Protein AF-A0A5B8SSH7-F1 (afdb_monomer_lite)

Radius of gyration: 14.54 Å; chains: 1; bounding box: 36×29×42 Å

Structure (mmCIF, N/CA/C/O backbone):
data_AF-A0A5B8SSH7-F1
#
_entry.id   AF-A0A5B8SSH7-F1
#
loop_
_atom_site.group_PDB
_atom_site.id
_atom_site.type_symbol
_atom_site.label_atom_id
_atom_site.label_alt_id
_atom_site.label_comp_id
_atom_site.label_asym_id
_atom_site.label_entity_id
_atom_site.label_seq_id
_atom_site.pdbx_PDB_ins_code
_atom_site.Cartn_x
_atom_site.Cartn_y
_atom_site.Cartn_z
_atom_site.occupancy
_atom_site.B_iso_or_equiv
_atom_site.auth_seq_id
_atom_site.auth_comp_id
_atom_site.auth_asym_id
_atom_site.auth_atom_id
_atom_site.pdbx_PDB_model_num
ATOM 1 N N . MET A 1 1 ? 5.055 13.394 -5.199 1.00 85.75 1 MET A N 1
ATOM 2 C CA . MET A 1 1 ? 5.165 12.035 -4.619 1.00 85.75 1 MET A CA 1
ATOM 3 C C . MET A 1 1 ? 3.809 11.337 -4.700 1.00 85.75 1 MET A C 1
ATOM 5 O O . MET A 1 1 ? 2.797 12.037 -4.705 1.00 85.75 1 MET A O 1
ATOM 9 N N . LEU A 1 2 ? 3.779 9.999 -4.762 1.00 94.38 2 LEU A N 1
ATOM 10 C CA . LEU A 1 2 ? 2.553 9.190 -4.904 1.00 94.38 2 LEU A CA 1
ATOM 11 C C . LEU A 1 2 ? 1.478 9.505 -3.856 1.00 94.38 2 LEU A C 1
ATOM 13 O O . LEU A 1 2 ? 0.296 9.582 -4.174 1.00 94.38 2 LEU A O 1
ATOM 17 N N . GLU A 1 3 ? 1.881 9.759 -2.611 1.00 96.44 3 GLU A N 1
ATOM 18 C CA . GLU A 1 3 ? 0.940 10.129 -1.551 1.00 96.44 3 GLU A CA 1
ATOM 19 C C . GLU A 1 3 ? 0.157 11.405 -1.888 1.00 96.44 3 GLU A C 1
ATOM 21 O O . GLU A 1 3 ? -1.061 11.436 -1.750 1.00 96.44 3 GLU A O 1
ATOM 26 N N . SER A 1 4 ? 0.821 12.445 -2.401 1.00 96.50 4 SER A N 1
ATOM 27 C CA . SER A 1 4 ? 0.152 13.688 -2.805 1.00 96.50 4 SER A CA 1
ATOM 28 C C . SER A 1 4 ? -0.798 13.477 -3.987 1.00 96.50 4 SER A C 1
ATOM 30 O O . SER A 1 4 ? -1.831 14.137 -4.062 1.00 96.50 4 SER A O 1
ATOM 32 N N . GLN A 1 5 ? -0.460 12.575 -4.917 1.00 96.75 5 GLN A N 1
ATOM 33 C CA . GLN A 1 5 ? -1.348 12.217 -6.028 1.00 96.75 5 GLN A CA 1
ATOM 34 C C . GLN A 1 5 ? -2.609 11.521 -5.506 1.00 96.75 5 GLN A C 1
ATOM 36 O O . GLN A 1 5 ? -3.714 11.929 -5.857 1.00 96.75 5 GLN A O 1
ATOM 41 N N . LEU A 1 6 ? -2.452 10.555 -4.598 1.00 97.25 6 LEU A N 1
ATOM 42 C CA . LEU A 1 6 ? -3.574 9.847 -3.990 1.00 97.25 6 LEU A CA 1
ATOM 43 C C . LEU A 1 6 ? -4.444 10.775 -3.119 1.00 97.25 6 LEU A C 1
ATOM 45 O O . LEU A 1 6 ? -5.667 10.722 -3.214 1.00 97.25 6 LEU A O 1
ATOM 49 N N . ARG A 1 7 ? -3.841 11.711 -2.364 1.00 97.31 7 ARG A N 1
ATOM 50 C CA . ARG A 1 7 ? -4.573 12.774 -1.639 1.00 97.31 7 ARG A CA 1
ATOM 51 C C . ARG A 1 7 ? -5.445 13.605 -2.579 1.00 97.31 7 ARG A C 1
ATOM 53 O O . ARG A 1 7 ? -6.614 13.830 -2.283 1.00 97.31 7 ARG A O 1
ATOM 60 N N . ARG A 1 8 ? -4.900 14.039 -3.723 1.00 97.06 8 ARG A N 1
ATOM 61 C CA . ARG A 1 8 ? -5.665 14.797 -4.7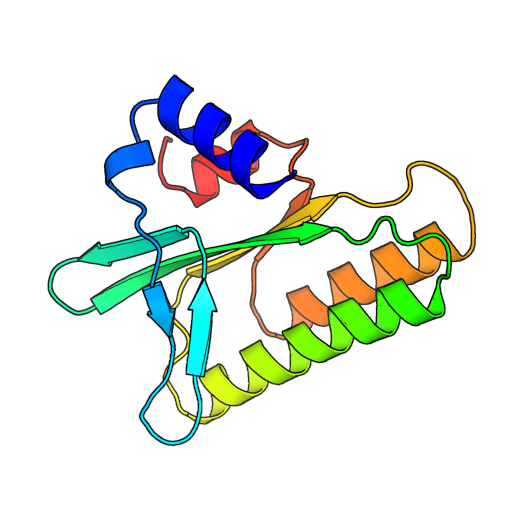28 1.00 97.06 8 ARG A CA 1
ATOM 62 C C . ARG A 1 8 ? -6.787 13.968 -5.343 1.00 97.06 8 ARG A C 1
ATOM 64 O O . ARG A 1 8 ? -7.881 14.494 -5.525 1.00 97.06 8 ARG A O 1
ATOM 71 N N . LEU A 1 9 ? -6.535 12.691 -5.628 1.00 96.62 9 LEU A N 1
ATOM 72 C CA . LEU A 1 9 ? -7.549 11.778 -6.153 1.00 96.62 9 LEU A CA 1
ATOM 73 C C . LEU A 1 9 ? -8.729 11.642 -5.178 1.00 96.62 9 LEU A C 1
ATOM 75 O O . LEU A 1 9 ? -9.876 11.809 -5.580 1.00 96.62 9 LEU A O 1
ATOM 79 N N . PHE A 1 10 ? -8.452 11.430 -3.889 1.00 97.44 10 PHE A N 1
ATOM 80 C CA . PHE A 1 10 ? -9.490 11.330 -2.858 1.00 97.44 10 PHE A CA 1
ATOM 81 C C . PHE A 1 10 ? -10.223 12.652 -2.611 1.00 97.44 10 PHE A C 1
ATOM 83 O O . PHE A 1 10 ? -11.435 12.649 -2.393 1.00 97.44 10 PHE A O 1
ATOM 90 N N . ALA A 1 11 ? -9.521 13.787 -2.676 1.00 96.44 11 ALA A N 1
ATOM 91 C CA . ALA A 1 11 ? -10.137 15.107 -2.561 1.00 96.44 11 ALA A CA 1
ATOM 92 C C . ALA A 1 11 ? -11.101 15.390 -3.726 1.00 96.44 11 ALA A C 1
ATOM 94 O O . ALA A 1 11 ? -12.203 15.887 -3.499 1.00 96.44 11 ALA A O 1
ATOM 95 N N . LYS A 1 12 ? -10.730 15.011 -4.959 1.00 96.25 12 LYS A N 1
ATOM 96 C CA . LYS A 1 12 ? -11.552 15.210 -6.167 1.00 96.25 12 LYS A CA 1
ATOM 97 C C . LYS A 1 12 ? -12.939 14.570 -6.049 1.00 96.25 12 LYS A C 1
ATOM 99 O O . LYS A 1 12 ? -13.906 15.143 -6.540 1.00 96.25 12 LYS A O 1
ATOM 104 N N . VAL A 1 13 ? -13.039 13.421 -5.380 1.00 95.62 13 VAL A N 1
ATOM 105 C CA . VAL A 1 13 ? -14.307 12.701 -5.159 1.00 95.62 13 VAL A CA 1
ATOM 106 C C . VAL A 1 13 ? -14.854 12.852 -3.735 1.00 95.62 13 VAL A C 1
ATOM 108 O O . VAL A 1 13 ? -15.751 12.118 -3.339 1.00 95.62 13 VAL A O 1
ATOM 111 N N . ARG A 1 14 ? -14.326 13.809 -2.957 1.00 95.25 14 ARG A N 1
ATOM 112 C CA . ARG A 1 14 ? -14.803 14.169 -1.608 1.00 95.25 14 ARG A CA 1
ATOM 113 C C . ARG A 1 14 ? -14.807 13.014 -0.592 1.00 95.25 14 ARG A C 1
ATOM 115 O O . ARG A 1 14 ? -15.624 12.996 0.319 1.00 95.25 14 ARG A O 1
ATOM 122 N N . ILE A 1 15 ? -13.861 12.077 -0.702 1.00 95.62 15 ILE A N 1
ATOM 123 C CA . ILE A 1 15 ? -13.656 11.010 0.302 1.00 95.62 15 ILE A CA 1
ATOM 124 C C . ILE A 1 15 ? -12.423 11.238 1.183 1.00 95.62 15 ILE A C 1
ATOM 126 O O . ILE A 1 15 ? -12.164 10.443 2.080 1.00 95.62 15 ILE A O 1
ATOM 130 N N . GLY A 1 16 ? -11.642 12.292 0.920 1.00 94.00 16 GLY A N 1
ATOM 131 C CA . GLY A 1 16 ? -10.355 12.534 1.581 1.00 94.00 16 GLY A CA 1
ATOM 132 C C . GLY A 1 16 ? -10.434 12.581 3.109 1.00 94.00 16 GLY A C 1
ATOM 133 O O . GLY A 1 16 ? -9.573 12.009 3.768 1.00 94.00 16 GLY A O 1
ATOM 134 N N . GLU A 1 17 ? -11.490 13.177 3.665 1.00 94.31 17 GLU A N 1
ATOM 135 C CA . GLU A 1 17 ? -11.688 13.319 5.117 1.00 94.31 17 GLU A CA 1
ATOM 136 C C . GLU A 1 17 ? -11.884 11.978 5.844 1.00 94.31 17 GLU A C 1
ATOM 138 O O . GLU A 1 17 ? -11.628 11.882 7.041 1.00 94.31 17 GLU A O 1
ATOM 143 N N . ARG A 1 18 ? -12.266 10.913 5.124 1.00 95.38 18 ARG A N 1
ATOM 144 C CA . ARG A 1 18 ? -12.403 9.555 5.682 1.00 95.38 18 ARG A CA 1
ATOM 145 C C . ARG A 1 18 ? -11.057 8.899 5.985 1.00 95.38 18 ARG A C 1
ATOM 147 O O . ARG A 1 18 ? -11.014 7.914 6.718 1.00 95.38 18 ARG A O 1
ATOM 154 N N . PHE A 1 19 ? -9.974 9.398 5.388 1.00 97.12 19 PHE A N 1
ATOM 155 C CA . PHE A 1 19 ? -8.651 8.793 5.470 1.00 97.12 19 PHE A CA 1
ATOM 156 C C . PHE A 1 19 ? -7.670 9.712 6.191 1.00 97.12 19 PHE A C 1
ATOM 158 O O . PHE A 1 19 ? -7.246 10.740 5.664 1.00 97.12 19 PHE A O 1
ATOM 165 N N . ILE A 1 20 ? -7.223 9.274 7.363 1.00 95.94 20 ILE A N 1
ATOM 166 C CA . ILE A 1 20 ? -6.192 9.955 8.149 1.00 95.94 20 ILE A CA 1
ATOM 167 C C . ILE A 1 20 ? -4.934 9.086 8.252 1.00 95.94 20 ILE A C 1
ATOM 169 O O . ILE A 1 20 ? -5.035 7.859 8.168 1.00 95.94 20 ILE A O 1
ATOM 173 N N . PRO A 1 21 ? -3.736 9.666 8.437 1.00 97.75 21 PRO A N 1
ATOM 174 C CA . PRO A 1 21 ? -2.561 8.883 8.794 1.00 97.75 21 PRO A CA 1
ATOM 175 C C . PRO A 1 21 ? -2.815 8.083 10.075 1.00 97.75 21 PRO A C 1
ATOM 177 O O . PRO A 1 21 ? -3.398 8.594 11.031 1.00 97.75 21 PRO A O 1
ATOM 180 N N . GLY A 1 22 ? -2.376 6.828 10.106 1.00 96.31 22 GLY A N 1
ATOM 181 C CA . GLY A 1 22 ? -2.613 5.952 11.245 1.00 96.31 22 GLY A CA 1
ATOM 182 C 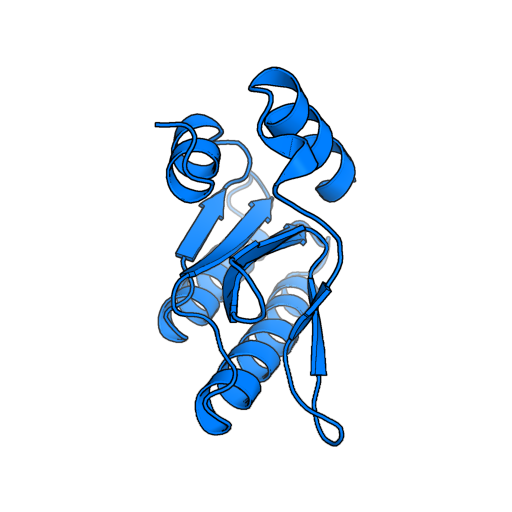C . GLY A 1 22 ? -1.571 4.852 11.387 1.00 96.31 22 GLY A C 1
ATOM 183 O O . GLY A 1 22 ? -0.931 4.433 10.421 1.00 96.31 22 GLY A O 1
ATOM 184 N N . LYS A 1 23 ? -1.422 4.383 12.625 1.00 96.06 23 LYS A N 1
ATOM 185 C CA . LYS A 1 23 ? -0.567 3.262 13.009 1.00 96.06 23 LYS A CA 1
ATOM 186 C C . LYS A 1 23 ? -1.406 1.982 13.044 1.00 96.06 23 LYS A C 1
ATOM 188 O O . LYS A 1 23 ? -2.470 1.963 13.660 1.00 96.06 23 LYS A O 1
ATOM 193 N N . LEU A 1 24 ? -0.935 0.936 12.371 1.00 96.44 24 LEU A N 1
ATOM 194 C CA . LEU A 1 24 ? -1.463 -0.426 12.461 1.00 96.44 24 LEU A CA 1
ATOM 195 C C . LEU A 1 24 ? -0.474 -1.262 13.268 1.00 96.44 24 LEU A C 1
ATOM 197 O O . LEU A 1 24 ? 0.721 -1.211 12.978 1.00 96.44 24 LEU A O 1
ATOM 201 N N . GLY A 1 25 ? -0.959 -2.031 14.238 1.00 96.00 25 GLY A N 1
ATOM 202 C CA . GLY A 1 25 ? -0.125 -2.870 15.096 1.00 96.00 25 GLY A CA 1
ATOM 203 C C . GLY A 1 25 ? -0.336 -2.591 16.583 1.00 96.00 25 GLY A C 1
ATOM 204 O O . GLY A 1 25 ? -1.336 -1.987 16.966 1.00 96.00 25 GLY A O 1
ATOM 205 N N . ASP A 1 26 ? 0.618 -3.033 17.392 1.00 95.25 26 ASP A N 1
ATOM 206 C CA . ASP A 1 26 ? 0.616 -2.964 18.852 1.00 95.25 26 ASP A CA 1
ATOM 207 C C . ASP A 1 26 ? 1.849 -2.176 19.365 1.00 95.25 26 ASP A C 1
ATOM 209 O O . ASP A 1 26 ? 2.419 -1.322 18.661 1.00 95.25 26 ASP A O 1
ATOM 213 N N . GLU A 1 27 ? 2.209 -2.372 20.632 1.00 95.69 27 GLU A N 1
ATOM 214 C CA . GLU A 1 27 ? 3.388 -1.751 21.245 1.00 95.69 27 GLU A CA 1
ATOM 215 C C . GLU A 1 27 ? 4.698 -2.337 20.706 1.00 95.69 27 GLU A C 1
ATOM 217 O O . GLU A 1 27 ? 5.646 -1.592 20.458 1.00 95.69 27 GLU A O 1
ATOM 222 N N . GLU A 1 28 ? 4.731 -3.645 20.458 1.00 96.00 28 GLU A N 1
ATOM 223 C CA . GLU A 1 28 ? 5.923 -4.391 20.056 1.00 96.00 28 GLU A CA 1
ATOM 224 C C . GLU A 1 28 ? 6.200 -4.247 18.553 1.00 96.00 28 GLU A C 1
ATOM 226 O O . GLU A 1 28 ? 7.345 -4.082 18.131 1.00 96.00 28 GLU A O 1
ATOM 231 N N . TYR A 1 29 ? 5.152 -4.258 17.729 1.00 97.75 29 TYR A N 1
ATOM 232 C CA . TYR A 1 29 ? 5.260 -4.151 16.285 1.00 97.75 29 TYR A CA 1
ATOM 233 C C . TYR A 1 29 ? 4.181 -3.270 15.682 1.00 97.75 29 TYR A C 1
ATOM 235 O O . TYR A 1 29 ? 2.984 -3.504 15.843 1.00 97.75 29 TYR A O 1
ATOM 243 N N . HIS A 1 30 ? 4.604 -2.285 14.893 1.00 97.62 30 HIS A N 1
ATOM 244 C CA . HIS A 1 30 ? 3.669 -1.401 14.227 1.00 97.62 30 HIS A CA 1
ATOM 245 C C . HIS A 1 30 ? 4.203 -0.769 12.950 1.00 97.62 30 HIS A C 1
ATOM 247 O O . HIS A 1 30 ? 5.405 -0.602 12.748 1.00 97.62 30 HIS A O 1
ATOM 253 N N . VAL A 1 31 ? 3.269 -0.384 12.083 1.00 97.75 31 VAL A N 1
ATOM 254 C CA . VAL A 1 31 ? 3.542 0.168 10.760 1.00 97.75 31 VAL A CA 1
ATOM 255 C C . VAL A 1 31 ? 2.627 1.357 10.498 1.00 97.75 31 VAL A C 1
ATOM 257 O O . VAL A 1 31 ? 1.426 1.311 10.759 1.00 97.75 31 VAL A O 1
ATOM 260 N N . ASN A 1 32 ? 3.194 2.422 9.938 1.00 97.81 32 ASN A N 1
ATOM 261 C CA . ASN A 1 32 ? 2.447 3.626 9.592 1.00 97.81 32 ASN A CA 1
ATOM 262 C C . ASN A 1 32 ? 1.873 3.539 8.175 1.00 97.81 32 ASN A C 1
ATOM 264 O O . ASN A 1 32 ? 2.595 3.288 7.201 1.00 97.81 32 ASN A O 1
ATOM 268 N N . PHE A 1 33 ? 0.580 3.825 8.065 1.00 98.31 33 PHE A N 1
ATOM 269 C CA . PHE A 1 33 ? -0.138 3.978 6.809 1.00 98.31 33 PHE A CA 1
ATOM 270 C C . PHE A 1 33 ? -0.592 5.435 6.646 1.00 98.31 33 PHE A C 1
ATOM 272 O O . PHE A 1 33 ? -1.135 6.015 7.585 1.00 98.31 33 PHE A O 1
ATOM 279 N N . PRO A 1 34 ? -0.390 6.047 5.467 1.00 98.06 34 PRO A N 1
ATOM 280 C CA . PRO A 1 34 ? -0.771 7.442 5.241 1.00 98.06 34 PRO A CA 1
ATOM 281 C C . PRO A 1 34 ? -2.282 7.645 5.077 1.00 98.06 34 PRO A C 1
ATOM 283 O O . PRO A 1 34 ? -2.758 8.769 5.232 1.00 98.06 34 PRO A O 1
ATOM 286 N N . PHE A 1 35 ? -3.020 6.573 4.774 1.00 98.38 35 PHE A N 1
ATOM 287 C CA . PHE A 1 35 ? -4.468 6.586 4.596 1.00 98.38 35 PHE A CA 1
ATOM 288 C C . PHE A 1 35 ? -5.079 5.413 5.349 1.00 98.38 35 PHE A C 1
ATOM 290 O O . PHE A 1 35 ? -5.018 4.267 4.900 1.00 98.38 35 PHE A O 1
ATOM 297 N N . VAL A 1 36 ? -5.662 5.706 6.500 1.00 97.94 36 VAL A N 1
ATOM 298 C CA . VAL A 1 36 ? -6.386 4.754 7.331 1.00 97.94 36 VAL A CA 1
ATOM 299 C C . VAL A 1 36 ? -7.801 5.274 7.497 1.00 97.94 36 VAL A C 1
ATOM 301 O O . VAL A 1 36 ? -8.003 6.411 7.918 1.00 97.94 36 VAL A O 1
ATOM 304 N N . GLU A 1 37 ? -8.771 4.434 7.165 1.00 97.38 37 GLU A N 1
ATOM 305 C CA . GLU A 1 37 ? -10.171 4.679 7.485 1.00 97.38 37 GLU A CA 1
ATOM 306 C C . GLU A 1 37 ? -10.544 3.829 8.695 1.00 97.38 37 GLU A C 1
ATOM 308 O O . GLU A 1 37 ? -10.338 2.606 8.722 1.00 97.38 37 GLU A O 1
ATOM 313 N N . LYS A 1 38 ? -11.108 4.498 9.696 1.00 94.31 38 LYS A N 1
ATOM 314 C CA . LYS A 1 38 ? -11.624 3.880 10.910 1.00 94.31 38 LYS A CA 1
ATOM 315 C C . LYS A 1 38 ? -13.137 4.011 10.954 1.00 94.31 38 LYS A C 1
ATOM 317 O O . LYS A 1 38 ? -13.701 4.979 10.454 1.00 94.31 38 LYS A O 1
ATOM 322 N N . HIS A 1 39 ? -13.770 3.053 11.608 1.00 89.38 39 HIS A N 1
ATOM 323 C CA . HIS A 1 39 ? -15.133 3.190 12.087 1.00 89.38 39 HIS A CA 1
ATOM 324 C C . HIS A 1 39 ? -15.131 2.862 13.572 1.00 89.38 39 HIS A C 1
ATOM 326 O O . HIS A 1 39 ? -14.777 1.742 13.953 1.00 89.38 39 HIS A O 1
ATOM 332 N N . GLN A 1 40 ? -15.481 3.857 14.392 1.00 87.25 40 GLN A N 1
ATOM 333 C CA . GLN A 1 40 ? -15.194 3.844 15.829 1.00 87.25 40 GLN A CA 1
ATOM 334 C C . GLN A 1 40 ? -13.686 3.586 16.028 1.00 87.25 40 GLN A C 1
ATOM 336 O O . GLN A 1 40 ? -12.869 4.280 15.421 1.00 87.25 40 GLN A O 1
ATOM 341 N N . ASP A 1 41 ? -13.311 2.545 16.769 1.00 84.88 41 ASP A N 1
ATOM 342 C CA . ASP A 1 41 ? -11.908 2.191 17.017 1.00 84.88 41 ASP A CA 1
ATOM 343 C C . ASP A 1 41 ? -11.360 1.106 16.084 1.00 84.88 41 ASP A C 1
ATOM 345 O O . ASP A 1 41 ? -10.176 0.763 16.133 1.00 84.88 41 ASP A O 1
ATOM 349 N N . LYS A 1 42 ? -12.190 0.573 15.180 1.00 90.69 42 LYS A N 1
ATOM 350 C CA . LYS A 1 42 ? -11.774 -0.488 14.265 1.00 90.69 42 LYS A CA 1
ATOM 351 C C . LYS A 1 42 ? -11.259 0.090 12.955 1.00 90.69 42 LYS A C 1
ATOM 353 O O . LYS A 1 42 ? -11.961 0.820 12.254 1.00 90.69 42 LYS A O 1
ATOM 358 N N . ILE A 1 43 ? -10.045 -0.303 12.579 1.00 94.56 43 ILE A N 1
ATOM 359 C CA . ILE A 1 43 ? -9.494 -0.003 11.257 1.00 94.56 43 ILE A CA 1
ATOM 360 C C . ILE A 1 43 ? -10.238 -0.847 10.219 1.00 94.56 43 ILE A C 1
ATOM 362 O O . ILE A 1 43 ? -10.166 -2.077 10.233 1.00 94.56 43 ILE A O 1
ATOM 366 N N . LEU A 1 44 ? -10.958 -0.182 9.315 1.00 94.94 44 LEU A N 1
ATOM 367 C CA . LEU A 1 44 ? -11.673 -0.839 8.222 1.00 94.94 44 LEU A CA 1
ATOM 368 C C . LEU A 1 44 ? -10.759 -1.054 7.020 1.00 94.94 44 LEU A C 1
ATOM 370 O O . LEU A 1 44 ? -10.771 -2.128 6.412 1.00 94.94 44 LEU A O 1
ATOM 374 N N . ARG A 1 45 ? -9.980 -0.020 6.683 1.00 96.94 45 ARG A N 1
ATOM 375 C CA . ARG A 1 45 ? -9.134 0.034 5.491 1.00 96.94 45 ARG A CA 1
ATOM 376 C C . ARG A 1 45 ? -7.822 0.742 5.756 1.00 96.94 45 ARG A C 1
ATOM 378 O O . ARG A 1 45 ? -7.791 1.759 6.443 1.00 96.94 45 ARG A O 1
ATOM 385 N N . ALA A 1 46 ? -6.766 0.242 5.129 1.00 98.38 46 ALA A N 1
ATOM 386 C CA . ALA A 1 46 ? -5.479 0.917 5.070 1.00 98.38 46 ALA A CA 1
ATOM 387 C C . ALA A 1 46 ? -4.951 0.925 3.632 1.00 98.38 46 ALA A C 1
ATOM 389 O O . ALA A 1 46 ? -4.976 -0.097 2.947 1.00 98.38 46 ALA A O 1
ATOM 390 N N . ILE A 1 47 ? -4.484 2.081 3.163 1.00 98.62 47 ILE A N 1
ATOM 391 C CA . ILE A 1 47 ? -3.958 2.254 1.808 1.00 98.62 47 ILE A CA 1
ATOM 392 C C . ILE A 1 47 ? -2.534 2.796 1.896 1.00 98.62 47 ILE A C 1
ATOM 394 O O . ILE A 1 47 ? -2.270 3.802 2.564 1.00 98.62 47 ILE A O 1
ATOM 398 N N . LYS A 1 48 ? -1.602 2.123 1.219 1.00 98.50 48 LYS A N 1
ATOM 399 C CA . LYS A 1 48 ? -0.199 2.513 1.135 1.00 98.50 48 LYS A CA 1
ATOM 400 C C . LYS A 1 48 ? 0.194 2.774 -0.322 1.00 98.50 48 LYS A C 1
ATOM 402 O O . LYS A 1 48 ? 0.299 1.825 -1.093 1.00 98.50 48 LYS A O 1
ATOM 407 N N . PRO A 1 49 ? 0.467 4.028 -0.718 1.00 98.31 49 PRO A N 1
ATOM 408 C CA . PRO A 1 49 ? 1.170 4.282 -1.962 1.00 98.31 49 PRO A CA 1
ATOM 409 C C . PRO A 1 49 ? 2.595 3.728 -1.863 1.00 98.31 49 PRO A C 1
ATOM 411 O O . PRO A 1 49 ? 3.290 3.973 -0.868 1.00 98.31 49 PRO A O 1
ATOM 414 N N . LEU A 1 50 ? 3.021 2.989 -2.882 1.00 98.00 50 LEU A N 1
ATOM 415 C CA . LEU A 1 50 ? 4.307 2.305 -2.908 1.00 98.00 50 LEU A CA 1
ATOM 416 C C . LEU A 1 50 ? 4.993 2.537 -4.255 1.00 98.00 50 LEU A C 1
ATOM 418 O O . LEU A 1 50 ? 4.532 2.061 -5.287 1.00 98.00 50 LEU A O 1
ATOM 422 N N . ASN A 1 51 ? 6.090 3.292 -4.240 1.00 97.06 51 ASN A N 1
ATOM 423 C CA . ASN A 1 51 ? 6.894 3.488 -5.440 1.00 97.06 51 ASN A CA 1
ATOM 424 C C . ASN A 1 51 ? 7.797 2.267 -5.626 1.00 97.06 51 ASN A C 1
ATOM 426 O O . ASN A 1 51 ? 8.627 1.992 -4.760 1.00 97.06 51 ASN A O 1
ATOM 430 N N . LEU A 1 52 ? 7.632 1.573 -6.744 1.00 96.81 52 LEU A N 1
ATOM 431 C CA . LEU A 1 52 ? 8.421 0.427 -7.191 1.00 96.81 52 LEU A CA 1
ATOM 432 C C . LEU A 1 52 ? 9.186 0.754 -8.490 1.00 96.81 52 LEU A C 1
ATOM 434 O O . LEU A 1 52 ? 9.559 -0.133 -9.247 1.00 96.81 52 LEU A O 1
ATOM 438 N N . GLY A 1 53 ? 9.394 2.043 -8.772 1.00 94.75 53 GLY A N 1
ATOM 439 C CA . GLY A 1 53 ? 10.129 2.560 -9.924 1.00 94.75 53 GLY A CA 1
ATOM 440 C C . GLY A 1 53 ? 11.609 2.843 -9.653 1.00 94.75 53 GLY A C 1
ATOM 441 O O . GLY A 1 53 ? 12.184 3.707 -10.317 1.00 94.75 53 GLY A O 1
ATOM 442 N N . GLN A 1 54 ? 12.244 2.181 -8.677 1.00 94.88 54 GLN A N 1
ATOM 443 C CA . GLN A 1 54 ? 13.677 2.366 -8.394 1.00 94.88 54 GLN A CA 1
ATOM 444 C C . GLN A 1 54 ? 14.534 2.058 -9.633 1.00 94.88 54 GLN A C 1
ATOM 446 O O . GLN A 1 54 ? 14.123 1.295 -10.504 1.00 94.88 54 GLN A O 1
ATOM 451 N N . GLN A 1 55 ? 15.720 2.668 -9.723 1.00 93.00 55 GLN A N 1
ATOM 452 C CA . GLN A 1 55 ? 16.643 2.476 -10.855 1.00 93.00 55 GLN A CA 1
ATOM 453 C C . GLN A 1 55 ? 17.288 1.082 -10.870 1.00 93.00 55 GLN A C 1
ATOM 455 O O . GLN A 1 55 ? 17.613 0.570 -11.934 1.00 93.00 55 GLN A O 1
ATOM 460 N N . ASP A 1 56 ? 17.431 0.459 -9.699 1.00 95.94 56 ASP A N 1
ATOM 461 C CA . ASP A 1 56 ? 17.986 -0.885 -9.535 1.00 95.94 56 ASP A CA 1
ATOM 462 C C . ASP A 1 56 ? 16.868 -1.887 -9.210 1.00 95.94 56 ASP A C 1
ATOM 464 O O . ASP A 1 56 ? 16.028 -1.624 -8.343 1.00 95.94 56 ASP A O 1
ATOM 468 N N . SER A 1 57 ? 16.852 -3.035 -9.892 1.00 96.88 57 SER A N 1
ATOM 469 C CA . SER A 1 57 ? 15.857 -4.096 -9.688 1.00 96.88 57 SER A CA 1
ATOM 470 C C . SER A 1 57 ? 15.914 -4.708 -8.286 1.00 96.88 57 SER A C 1
ATOM 472 O O . SER A 1 57 ? 14.873 -5.024 -7.715 1.00 96.88 57 SER A O 1
ATOM 474 N N . SER A 1 58 ? 17.100 -4.826 -7.693 1.00 97.81 58 SER A N 1
ATOM 475 C CA . SER A 1 58 ? 17.294 -5.344 -6.333 1.00 97.81 58 SER A CA 1
ATOM 476 C C . SER A 1 58 ? 16.639 -4.417 -5.314 1.00 97.81 58 SER A C 1
ATOM 478 O O . SER A 1 58 ? 15.942 -4.879 -4.415 1.00 97.81 58 SER A O 1
ATOM 480 N N . HIS A 1 59 ? 16.747 -3.098 -5.507 1.00 98.12 59 HIS A N 1
ATOM 481 C CA . HIS A 1 59 ? 16.067 -2.129 -4.644 1.00 98.12 59 HIS A CA 1
ATOM 482 C C . HIS A 1 59 ? 14.536 -2.223 -4.733 1.00 98.12 59 HIS A C 1
ATOM 484 O O . HIS A 1 59 ? 13.864 -1.990 -3.727 1.00 98.12 59 HIS A O 1
ATOM 490 N N . ILE A 1 60 ? 13.975 -2.576 -5.898 1.00 98.19 60 ILE A N 1
ATOM 491 C CA . ILE A 1 60 ? 12.532 -2.843 -6.042 1.00 98.19 60 ILE A CA 1
ATOM 492 C C . ILE A 1 60 ? 12.154 -4.053 -5.178 1.00 98.19 60 ILE A C 1
ATOM 494 O O . ILE A 1 60 ? 11.257 -3.947 -4.335 1.00 98.19 60 ILE A O 1
ATOM 498 N N . VAL A 1 61 ? 12.879 -5.170 -5.336 1.00 98.19 61 VAL A N 1
ATOM 499 C CA . VAL A 1 61 ? 12.644 -6.422 -4.594 1.00 98.19 61 VAL A CA 1
ATOM 500 C C . VAL A 1 61 ? 12.761 -6.205 -3.088 1.00 98.19 61 VAL A C 1
ATOM 502 O O . VAL A 1 61 ? 11.854 -6.568 -2.343 1.00 98.19 61 VAL A O 1
ATOM 505 N N . GLU A 1 62 ? 13.819 -5.547 -2.619 1.00 98.38 62 GLU A N 1
ATOM 506 C CA . GLU A 1 62 ? 14.013 -5.255 -1.197 1.00 98.38 62 GLU A CA 1
ATOM 507 C C . GLU A 1 62 ? 12.915 -4.351 -0.628 1.00 98.38 62 GLU A C 1
ATOM 509 O O . GLU A 1 62 ? 12.465 -4.543 0.507 1.00 98.38 62 GLU A O 1
ATOM 514 N N . HIS A 1 63 ? 12.473 -3.344 -1.390 1.00 97.50 63 HIS A N 1
ATOM 515 C CA . HIS A 1 63 ? 11.408 -2.449 -0.950 1.00 97.50 63 HIS A CA 1
ATOM 516 C C . HIS A 1 63 ? 10.073 -3.193 -0.822 1.00 97.50 63 HIS A C 1
ATOM 518 O O . HIS A 1 63 ? 9.365 -3.022 0.175 1.00 97.50 63 HIS A O 1
ATOM 524 N N . GLY A 1 64 ? 9.767 -4.057 -1.793 1.00 98.00 64 GLY A N 1
ATOM 525 C CA . GLY A 1 64 ? 8.627 -4.967 -1.764 1.00 98.00 64 GLY A CA 1
ATOM 526 C C . GLY A 1 64 ? 8.682 -5.954 -0.601 1.00 98.00 64 GLY A C 1
ATOM 527 O O . GLY A 1 64 ? 7.744 -6.022 0.191 1.00 98.00 64 GLY A O 1
ATOM 528 N N . GLY A 1 65 ? 9.808 -6.650 -0.437 1.00 98.44 65 GLY A N 1
ATOM 529 C CA . GLY A 1 65 ? 10.031 -7.633 0.625 1.00 98.44 65 GLY A CA 1
ATOM 530 C C . GLY A 1 65 ? 9.899 -7.037 2.028 1.00 98.44 65 GLY A C 1
ATOM 531 O O . GLY A 1 65 ? 9.265 -7.633 2.899 1.00 98.44 65 GLY A O 1
ATOM 532 N N . LYS A 1 66 ? 10.378 -5.803 2.246 1.00 98.56 66 LYS A N 1
ATOM 533 C CA . LYS A 1 66 ? 10.152 -5.070 3.509 1.00 98.56 66 LYS A CA 1
ATOM 534 C C . LYS A 1 66 ? 8.663 -4.897 3.816 1.00 98.56 66 LYS A C 1
ATOM 536 O O . LYS A 1 66 ? 8.260 -4.997 4.975 1.00 98.56 66 LYS A O 1
ATOM 541 N N . TRP A 1 67 ? 7.838 -4.621 2.806 1.00 98.56 67 TRP A N 1
ATOM 542 C CA . TRP A 1 67 ? 6.389 -4.511 2.984 1.00 98.56 67 TRP A CA 1
ATOM 543 C C . TRP A 1 67 ? 5.705 -5.863 3.124 1.00 98.56 67 TRP A C 1
ATOM 545 O O . TRP A 1 67 ? 4.837 -5.986 3.982 1.00 98.56 67 TRP A O 1
ATOM 555 N N . GLN A 1 68 ? 6.129 -6.880 2.379 1.00 98.69 68 GLN A N 1
ATOM 556 C CA . GLN A 1 68 ? 5.632 -8.242 2.552 1.00 98.69 68 GLN A CA 1
ATOM 557 C C . GLN A 1 68 ? 5.838 -8.721 3.997 1.00 98.69 68 GLN A C 1
ATOM 559 O O . GLN A 1 68 ? 4.878 -9.135 4.649 1.00 98.69 68 GLN A O 1
ATOM 564 N N . PHE A 1 69 ? 7.056 -8.575 4.533 1.00 98.62 69 PHE A N 1
ATOM 565 C CA . PHE A 1 69 ? 7.367 -8.883 5.931 1.00 98.62 69 PHE A CA 1
ATOM 566 C C . PHE A 1 69 ? 6.432 -8.140 6.895 1.00 98.62 69 PHE A C 1
ATOM 568 O O . PHE A 1 69 ? 5.845 -8.750 7.785 1.00 98.62 69 PHE A O 1
ATOM 575 N N . ARG A 1 70 ? 6.225 -6.834 6.674 1.00 98.62 70 ARG A N 1
ATOM 576 C CA . ARG A 1 70 ? 5.326 -6.005 7.494 1.00 98.62 70 ARG A CA 1
ATOM 577 C C . ARG A 1 70 ? 3.890 -6.499 7.520 1.00 98.62 70 ARG A C 1
ATOM 579 O O . ARG A 1 70 ? 3.280 -6.549 8.586 1.00 98.62 70 ARG A O 1
ATOM 586 N N . ILE A 1 71 ? 3.341 -6.847 6.360 1.00 98.50 71 ILE A N 1
ATOM 587 C CA . ILE A 1 71 ? 1.970 -7.350 6.274 1.00 98.50 71 ILE A CA 1
ATOM 588 C C . ILE A 1 71 ? 1.855 -8.724 6.932 1.00 98.50 71 ILE A C 1
ATOM 590 O O . ILE A 1 71 ? 0.912 -8.951 7.689 1.00 98.50 71 ILE A O 1
ATOM 594 N N . ASN A 1 72 ? 2.825 -9.610 6.703 1.00 98.50 72 ASN A N 1
ATOM 595 C CA . ASN A 1 72 ? 2.841 -10.936 7.312 1.00 98.50 72 ASN A CA 1
ATOM 596 C C . ASN A 1 72 ? 2.938 -10.863 8.840 1.00 98.50 72 ASN A C 1
ATOM 598 O O . ASN A 1 72 ? 2.220 -11.591 9.521 1.00 98.50 72 ASN A O 1
ATOM 602 N N . GLU A 1 73 ? 3.739 -9.948 9.385 1.00 98.38 73 GLU A N 1
ATOM 603 C CA . GLU A 1 73 ? 3.859 -9.778 10.833 1.00 98.38 73 GLU A CA 1
ATOM 604 C C . GLU A 1 73 ? 2.571 -9.218 11.460 1.00 98.38 73 GLU A C 1
ATOM 606 O O . GLU A 1 73 ? 2.086 -9.751 12.459 1.00 98.38 73 GLU A O 1
ATOM 611 N N . LEU A 1 74 ? 1.932 -8.222 10.832 1.00 98.00 74 LEU A N 1
ATOM 612 C CA . LEU A 1 74 ? 0.608 -7.745 11.260 1.00 98.00 74 LEU A CA 1
ATOM 613 C C . LEU A 1 74 ? -0.450 -8.855 11.193 1.00 98.00 74 LEU A C 1
ATOM 615 O O . LEU A 1 74 ? -1.301 -8.959 12.076 1.00 98.00 74 LEU A O 1
ATOM 619 N N . LYS A 1 75 ? -0.405 -9.696 10.153 1.00 97.38 75 LYS A N 1
ATOM 620 C CA . LYS A 1 75 ? -1.330 -10.822 9.971 1.00 97.38 75 LYS A CA 1
ATOM 621 C C . LYS A 1 75 ? -1.131 -11.888 11.046 1.00 97.38 75 LYS A C 1
ATOM 623 O O . LYS A 1 75 ? -2.116 -12.316 11.642 1.00 97.38 75 LYS A O 1
ATOM 628 N N . ARG A 1 76 ? 0.121 -12.266 11.332 1.00 97.75 76 ARG A N 1
ATOM 629 C CA . ARG A 1 76 ? 0.499 -13.226 12.385 1.00 97.75 76 ARG A CA 1
ATOM 630 C C . ARG A 1 76 ? 0.001 -12.788 13.764 1.00 97.75 76 ARG A C 1
ATOM 632 O O . ARG A 1 76 ? -0.380 -13.629 14.566 1.00 97.75 76 ARG A O 1
ATOM 639 N N . ARG A 1 77 ? -0.027 -11.477 14.019 1.00 96.81 77 ARG A N 1
ATOM 640 C CA . ARG A 1 77 ? -0.526 -10.870 15.264 1.00 96.81 77 ARG A CA 1
ATOM 641 C C . ARG A 1 77 ? -2.043 -10.652 15.301 1.00 96.81 77 ARG A C 1
ATOM 643 O O . ARG A 1 77 ? -2.550 -10.151 16.294 1.00 96.81 77 ARG A O 1
ATOM 650 N N . HIS A 1 78 ? -2.774 -10.988 14.236 1.00 95.38 78 HIS A N 1
ATOM 651 C CA . HIS A 1 78 ? -4.203 -10.673 14.075 1.00 95.38 78 HIS A CA 1
ATOM 652 C C . HIS A 1 78 ? -4.531 -9.163 14.091 1.00 95.38 78 HIS A C 1
ATOM 654 O O . HIS A 1 78 ? -5.644 -8.763 14.426 1.00 95.38 78 HIS A O 1
ATOM 660 N N . LEU A 1 79 ? -3.576 -8.321 13.680 1.00 95.12 79 LEU A N 1
ATOM 661 C CA . LEU A 1 79 ? -3.678 -6.852 13.673 1.00 95.12 79 LEU A CA 1
ATOM 662 C C . LEU A 1 79 ? -3.846 -6.258 12.264 1.00 95.12 79 LEU A C 1
ATOM 664 O O . LEU A 1 79 ? -3.993 -5.044 12.108 1.00 95.12 79 LEU A O 1
ATOM 668 N N . LEU A 1 80 ? -3.818 -7.092 11.221 1.00 96.06 80 LEU A N 1
ATOM 669 C CA . LEU A 1 80 ? -4.052 -6.657 9.846 1.00 96.06 80 LEU A CA 1
ATOM 670 C C . LEU A 1 80 ? -5.559 -6.440 9.604 1.00 96.06 80 LEU A C 1
ATOM 672 O O . LEU A 1 80 ? -6.344 -7.371 9.803 1.00 96.06 80 LEU A O 1
ATOM 676 N N . PRO A 1 81 ? -6.002 -5.255 9.141 1.00 95.06 81 PRO A N 1
ATOM 677 C CA . PRO A 1 81 ? -7.401 -5.054 8.798 1.00 95.06 81 PRO A CA 1
ATOM 678 C C . PRO A 1 81 ? -7.774 -5.877 7.564 1.00 95.06 81 PRO A C 1
ATOM 680 O O . PRO A 1 81 ? -6.939 -6.198 6.720 1.00 95.06 81 PRO A O 1
ATOM 683 N N . ARG A 1 82 ? -9.071 -6.158 7.413 1.00 91.81 82 ARG A N 1
ATOM 684 C CA . ARG A 1 82 ? -9.590 -6.998 6.322 1.00 91.81 82 ARG A CA 1
ATOM 685 C C . ARG A 1 82 ? -9.277 -6.448 4.925 1.00 91.81 82 ARG A C 1
ATOM 687 O O . ARG A 1 82 ? -9.269 -7.204 3.961 1.00 91.81 82 ARG A O 1
ATOM 694 N N . ARG A 1 83 ? -9.079 -5.135 4.790 1.00 97.56 83 ARG A N 1
ATOM 695 C CA . ARG A 1 83 ? -8.863 -4.470 3.503 1.00 97.56 83 ARG A CA 1
ATOM 696 C C . ARG A 1 83 ? -7.586 -3.635 3.551 1.00 97.56 83 ARG A C 1
ATOM 698 O O . ARG A 1 83 ? -7.570 -2.541 4.114 1.00 97.56 83 ARG A O 1
ATOM 705 N N . VAL A 1 84 ? -6.538 -4.132 2.904 1.00 98.50 84 VAL A N 1
ATOM 706 C CA . VAL A 1 84 ? -5.283 -3.402 2.683 1.00 98.50 84 VAL A CA 1
ATOM 707 C C . VAL A 1 84 ? -5.041 -3.258 1.189 1.00 98.50 84 VAL A C 1
ATOM 709 O O . VAL A 1 84 ? -5.182 -4.234 0.457 1.00 98.50 84 VAL A O 1
ATOM 712 N N . LEU A 1 85 ? -4.686 -2.051 0.748 1.00 98.81 85 LEU A N 1
ATOM 713 C CA . LEU A 1 85 ? -4.302 -1.767 -0.634 1.00 98.81 85 LEU A CA 1
ATOM 714 C C . LEU A 1 85 ? -2.891 -1.189 -0.697 1.00 98.81 85 LEU A C 1
ATOM 716 O O . LEU A 1 85 ? -2.597 -0.187 -0.043 1.00 98.81 85 LEU A O 1
ATOM 720 N N . PHE A 1 86 ? -2.064 -1.750 -1.572 1.00 98.81 86 PHE A N 1
ATOM 721 C CA . PHE A 1 86 ? -0.894 -1.071 -2.112 1.00 98.81 86 PHE A CA 1
ATOM 722 C C . PHE A 1 86 ? -1.244 -0.418 -3.449 1.00 98.81 86 PHE A C 1
ATOM 724 O O . PHE A 1 86 ? -1.559 -1.105 -4.420 1.00 98.81 86 PHE A O 1
ATOM 731 N N . ALA A 1 87 ? -1.192 0.913 -3.494 1.00 98.56 87 ALA A N 1
ATOM 732 C CA . ALA A 1 87 ? -1.325 1.673 -4.734 1.00 98.56 87 ALA A CA 1
ATOM 733 C C . ALA A 1 87 ? 0.076 1.879 -5.324 1.00 98.56 87 ALA A C 1
ATOM 735 O O . ALA A 1 87 ? 0.863 2.665 -4.790 1.00 98.56 87 ALA A O 1
ATOM 736 N N . VAL A 1 88 ? 0.413 1.129 -6.371 1.00 98.31 88 VAL A N 1
ATOM 737 C CA . VAL A 1 88 ? 1.788 1.022 -6.875 1.00 98.31 88 VAL A CA 1
ATOM 738 C C . VAL A 1 88 ? 2.027 1.871 -8.122 1.00 98.31 88 VAL A C 1
ATOM 740 O O . VAL A 1 88 ? 1.128 2.091 -8.930 1.00 98.31 88 VAL A O 1
ATOM 743 N N . GLU A 1 89 ? 3.260 2.324 -8.292 1.00 97.38 89 GLU A N 1
ATOM 744 C CA . GLU A 1 89 ? 3.800 2.820 -9.562 1.00 97.38 89 GLU A CA 1
ATOM 745 C C . GLU A 1 89 ? 5.115 2.084 -9.814 1.00 97.38 89 GLU A C 1
ATOM 747 O O . GLU A 1 89 ? 5.842 1.795 -8.863 1.00 97.38 89 GLU A O 1
ATOM 752 N N . GLY A 1 90 ? 5.401 1.750 -11.067 1.00 94.75 90 GLY A N 1
ATOM 753 C CA . GLY A 1 90 ? 6.560 0.956 -11.459 1.00 94.75 90 GLY A CA 1
ATOM 754 C C . GLY A 1 90 ? 7.160 1.429 -12.781 1.00 94.75 90 GLY A C 1
ATOM 755 O O . GLY A 1 90 ? 6.650 2.375 -13.384 1.00 94.75 90 GLY A O 1
ATOM 756 N N . PRO A 1 91 ? 8.253 0.797 -13.231 1.00 93.31 91 PRO A N 1
ATOM 757 C CA . PRO A 1 91 ? 8.811 1.042 -14.555 1.00 93.31 91 PRO A CA 1
ATOM 758 C C . PRO A 1 91 ? 7.787 0.690 -15.647 1.00 93.31 91 PRO A C 1
ATOM 760 O O . PRO A 1 91 ? 7.043 -0.278 -15.522 1.00 93.31 91 PRO A O 1
ATOM 763 N N . GLY A 1 92 ? 7.752 1.496 -16.710 1.00 85.44 92 GLY A N 1
ATOM 764 C CA . GLY A 1 92 ? 6.892 1.287 -17.883 1.00 85.44 92 GLY A CA 1
ATOM 765 C C . GLY A 1 92 ? 7.626 0.677 -19.079 1.00 85.44 92 GLY A C 1
ATOM 766 O O . GLY A 1 92 ? 7.155 0.818 -20.202 1.00 85.44 92 GLY A O 1
ATOM 767 N N . ASP A 1 93 ? 8.801 0.092 -18.849 1.00 87.94 93 ASP A N 1
ATOM 768 C CA . ASP A 1 93 ? 9.658 -0.520 -19.865 1.00 87.94 93 ASP A CA 1
ATOM 769 C C . ASP A 1 93 ? 9.676 -2.055 -19.736 1.00 87.94 93 ASP A C 1
ATOM 771 O O . ASP A 1 93 ? 9.281 -2.606 -18.710 1.00 87.94 93 ASP A O 1
ATOM 775 N N . ASP A 1 94 ? 10.163 -2.751 -20.765 1.00 84.81 94 ASP A N 1
ATOM 776 C CA . ASP A 1 94 ? 10.405 -4.201 -20.736 1.00 84.81 94 ASP A CA 1
ATOM 777 C C . ASP A 1 94 ? 11.835 -4.491 -20.243 1.00 84.81 94 ASP A C 1
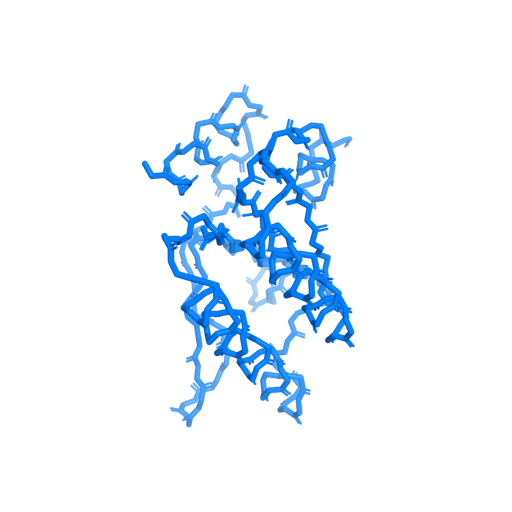ATOM 779 O O . ASP A 1 94 ? 12.694 -4.982 -20.975 1.00 84.81 94 ASP A O 1
ATOM 783 N N . SER A 1 95 ? 12.132 -4.109 -18.997 1.00 91.62 95 SER A N 1
ATOM 784 C CA . SER A 1 95 ? 13.452 -4.300 -18.373 1.00 91.62 95 SER A CA 1
ATOM 785 C C . SER A 1 95 ? 13.421 -5.256 -17.173 1.00 91.62 95 SER A C 1
ATOM 787 O O . SER A 1 95 ? 12.364 -5.588 -16.641 1.00 91.62 95 SER A O 1
ATOM 789 N N . ARG A 1 96 ? 14.598 -5.612 -16.634 1.00 94.31 96 ARG A N 1
ATOM 790 C CA . ARG A 1 96 ? 14.711 -6.347 -15.351 1.00 94.31 96 ARG A CA 1
ATOM 791 C C . ARG A 1 96 ? 13.998 -5.645 -14.190 1.00 94.31 96 ARG A C 1
ATOM 793 O O . ARG A 1 96 ? 13.600 -6.281 -13.219 1.00 94.31 96 ARG A O 1
ATOM 800 N N . ARG A 1 97 ? 13.836 -4.319 -14.263 1.00 96.75 97 ARG A N 1
ATOM 801 C CA . ARG A 1 97 ? 13.073 -3.560 -13.265 1.00 96.75 97 ARG A CA 1
ATOM 802 C C . ARG A 1 97 ? 11.584 -3.891 -13.363 1.00 96.75 97 ARG A C 1
ATOM 804 O O . ARG A 1 97 ? 10.920 -3.965 -12.336 1.00 96.75 97 ARG A O 1
ATOM 811 N N . SER A 1 98 ? 11.077 -4.115 -14.574 1.00 96.88 98 SER A N 1
ATOM 812 C CA . SER A 1 98 ? 9.700 -4.549 -14.834 1.00 96.88 98 SER A CA 1
ATOM 813 C C . SER A 1 98 ? 9.444 -5.962 -14.324 1.00 96.88 98 SER A C 1
ATOM 815 O O . SER A 1 98 ? 8.447 -6.207 -13.647 1.00 96.88 98 SER A O 1
ATOM 817 N N . GLU A 1 99 ? 10.392 -6.878 -14.522 1.00 97.00 99 GLU A N 1
ATOM 818 C CA . GLU A 1 99 ? 10.338 -8.215 -13.913 1.00 97.00 99 GLU A CA 1
ATOM 819 C C . GLU A 1 99 ? 10.305 -8.135 -12.379 1.00 97.00 99 GLU A C 1
ATOM 821 O O . GLU A 1 99 ? 9.432 -8.727 -11.742 1.00 97.00 99 GLU A O 1
ATOM 826 N N . ALA A 1 100 ? 11.196 -7.340 -11.776 1.00 97.88 100 ALA A N 1
ATOM 827 C CA . ALA A 1 100 ? 11.220 -7.120 -10.330 1.00 97.88 100 ALA A CA 1
ATOM 828 C C . ALA A 1 100 ? 9.927 -6.473 -9.806 1.00 97.88 100 ALA A C 1
ATOM 830 O O . ALA A 1 100 ? 9.428 -6.852 -8.746 1.00 97.88 100 ALA A O 1
ATOM 831 N N . TYR A 1 101 ? 9.355 -5.526 -10.552 1.00 98.38 101 TYR A N 1
ATOM 832 C CA . TYR A 1 101 ? 8.066 -4.917 -10.240 1.00 98.38 101 TYR A CA 1
ATOM 833 C C . TYR A 1 101 ? 6.944 -5.960 -10.213 1.00 98.38 101 TYR A C 1
ATOM 835 O O . TYR A 1 101 ? 6.229 -6.054 -9.214 1.00 98.38 101 TYR A O 1
ATOM 843 N N . HIS A 1 102 ? 6.810 -6.777 -11.262 1.00 97.81 102 HIS A N 1
ATOM 844 C CA . HIS A 1 102 ? 5.782 -7.818 -11.328 1.00 97.81 102 HIS A CA 1
ATOM 845 C C . HIS A 1 102 ? 5.970 -8.880 -10.241 1.00 97.81 102 HIS A C 1
ATOM 847 O O . HIS A 1 102 ? 4.992 -9.288 -9.613 1.00 97.81 102 HIS A O 1
ATOM 853 N N . HI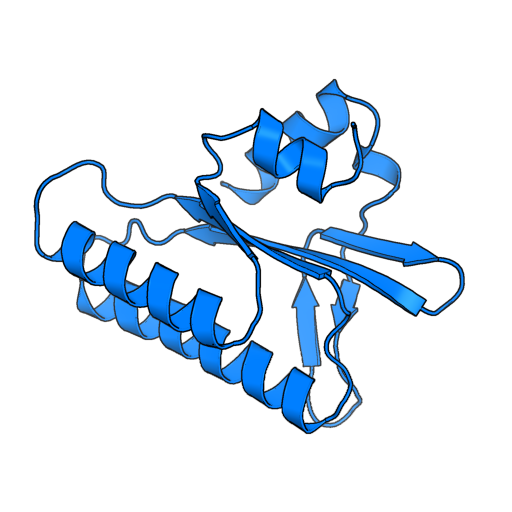S A 1 103 ? 7.218 -9.260 -9.956 1.00 98.06 103 HIS A N 1
ATOM 854 C CA . HIS A 1 103 ? 7.545 -10.143 -8.841 1.00 98.06 103 HIS A CA 1
ATOM 855 C C . HIS A 1 103 ? 7.066 -9.564 -7.502 1.00 98.06 103 HIS A C 1
ATOM 857 O O . HIS A 1 103 ? 6.371 -10.246 -6.753 1.00 98.06 103 HIS A O 1
ATOM 863 N N . VAL A 1 104 ? 7.360 -8.292 -7.214 1.00 98.56 104 VAL A N 1
ATOM 864 C CA . VAL A 1 104 ? 6.911 -7.634 -5.975 1.00 98.56 104 VAL A CA 1
ATOM 865 C C . VAL A 1 104 ? 5.389 -7.496 -5.910 1.00 98.56 104 VAL A C 1
ATOM 867 O O . VAL A 1 104 ? 4.813 -7.648 -4.833 1.00 98.56 104 VAL A O 1
ATOM 870 N N . VAL A 1 105 ? 4.719 -7.222 -7.031 1.00 98.62 105 VAL A N 1
ATOM 871 C CA . VAL A 1 105 ? 3.250 -7.181 -7.079 1.00 98.62 105 VAL A CA 1
ATOM 872 C C . VAL A 1 105 ? 2.668 -8.534 -6.670 1.00 98.62 105 VAL A C 1
ATOM 874 O O . VAL A 1 105 ? 1.822 -8.564 -5.775 1.00 98.62 105 VAL A O 1
ATOM 877 N N . ALA A 1 106 ? 3.156 -9.634 -7.249 1.00 98.56 106 ALA A N 1
ATOM 878 C CA . ALA A 1 106 ? 2.723 -10.985 -6.890 1.00 98.56 106 ALA A CA 1
ATOM 879 C C . ALA A 1 106 ? 3.017 -11.301 -5.412 1.00 98.56 106 ALA A C 1
ATOM 881 O O . ALA A 1 106 ? 2.121 -11.700 -4.669 1.00 98.56 106 ALA A O 1
ATOM 882 N N . LEU A 1 107 ? 4.233 -10.999 -4.951 1.00 98.38 107 LEU A N 1
ATOM 883 C CA . LEU A 1 107 ? 4.676 -11.191 -3.567 1.00 98.38 107 LEU A CA 1
ATOM 884 C C . LEU A 1 107 ? 3.762 -10.492 -2.546 1.00 98.38 107 LEU A C 1
ATOM 886 O O . LEU A 1 107 ? 3.445 -11.033 -1.486 1.00 98.38 107 LEU A O 1
ATOM 890 N N . LEU A 1 108 ? 3.341 -9.260 -2.841 1.00 98.69 108 LEU A N 1
ATOM 891 C CA . LEU A 1 108 ? 2.435 -8.504 -1.978 1.00 98.69 108 LEU A CA 1
ATOM 892 C C . LEU A 1 108 ? 1.006 -9.058 -2.035 1.00 98.69 108 LEU A C 1
ATOM 894 O O . LEU A 1 108 ? 0.338 -9.093 -1.000 1.00 98.69 108 LEU A O 1
ATOM 898 N N . GLN A 1 109 ? 0.547 -9.527 -3.196 1.00 98.50 109 GLN A N 1
ATOM 899 C CA . GLN A 1 109 ? -0.767 -10.163 -3.346 1.00 98.50 109 GLN A CA 1
ATOM 900 C C . GLN A 1 109 ? -0.873 -11.468 -2.542 1.00 98.50 109 GLN A C 1
ATOM 902 O O . GLN A 1 109 ? -1.900 -11.701 -1.905 1.00 98.50 109 GLN A O 1
ATOM 907 N N . GLU A 1 110 ? 0.195 -12.267 -2.471 1.00 98.12 110 GLU A N 1
ATOM 908 C CA . GLU A 1 110 ? 0.258 -13.503 -1.668 1.00 98.12 110 GLU A CA 1
ATOM 909 C C . GLU A 1 110 ? -0.003 -13.270 -0.169 1.00 98.12 110 GLU A C 1
ATOM 911 O O . GLU A 1 110 ? -0.511 -14.146 0.533 1.00 98.12 110 GLU A O 1
ATOM 916 N N . THR A 1 111 ? 0.267 -12.063 0.342 1.00 97.44 111 THR A N 1
ATOM 917 C CA . THR A 1 111 ? -0.048 -11.713 1.740 1.00 97.44 111 THR A CA 1
ATOM 918 C C . THR A 1 111 ? -1.560 -11.617 2.005 1.00 97.44 111 THR A C 1
ATOM 920 O O . THR A 1 111 ? -2.010 -11.732 3.155 1.00 97.44 111 THR A O 1
ATOM 923 N N . GLY A 1 112 ? -2.358 -11.454 0.943 1.00 96.50 112 GLY A N 1
ATOM 924 C CA . GLY A 1 112 ? -3.791 -11.154 0.962 1.00 96.50 112 GLY A CA 1
ATOM 925 C C . GLY A 1 112 ? -4.114 -9.666 0.780 1.00 96.50 112 GLY A C 1
ATOM 926 O O . GLY A 1 112 ? -5.286 -9.290 0.808 1.00 96.50 112 GLY A O 1
ATOM 927 N N . ALA A 1 113 ? -3.106 -8.806 0.606 1.00 98.19 113 ALA A N 1
ATOM 928 C CA . ALA A 1 113 ? -3.319 -7.403 0.270 1.00 98.19 113 ALA A CA 1
ATOM 929 C C . ALA A 1 113 ? -3.765 -7.244 -1.193 1.00 98.19 113 ALA A C 1
ATOM 931 O O . ALA A 1 113 ? -3.294 -7.937 -2.093 1.00 98.19 113 ALA A O 1
ATOM 932 N N . SER A 1 114 ? -4.639 -6.274 -1.453 1.00 98.62 114 SER A N 1
ATOM 933 C CA . SER A 1 114 ? -4.889 -5.810 -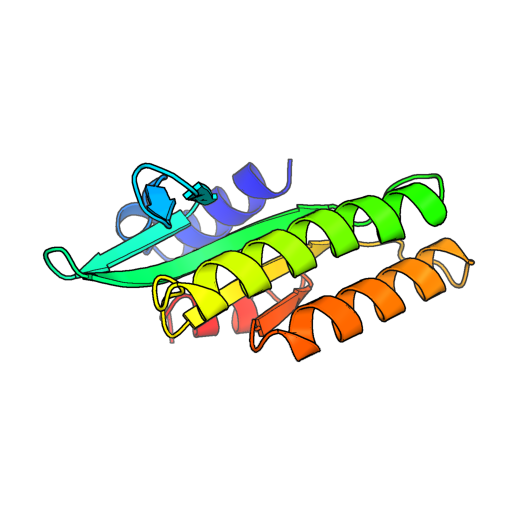2.817 1.00 98.62 114 SER A CA 1
ATOM 934 C C . SER A 1 114 ? -3.692 -4.997 -3.307 1.00 98.62 114 SER A C 1
ATOM 936 O O . SER A 1 114 ? -3.111 -4.214 -2.553 1.00 98.62 114 SER A O 1
ATOM 938 N N . VAL A 1 115 ? -3.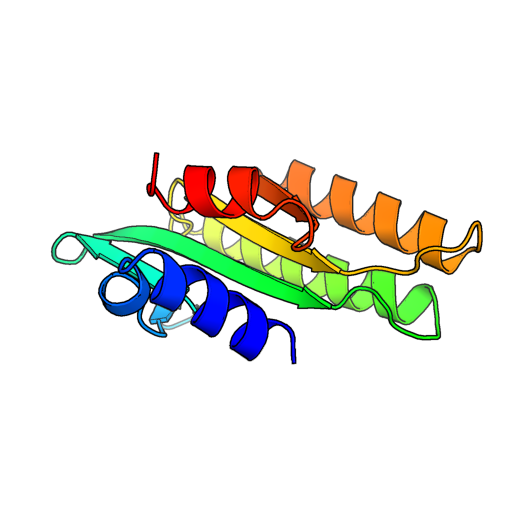339 -5.145 -4.580 1.00 98.69 115 VAL A N 1
ATOM 939 C CA . VAL A 1 115 ? -2.278 -4.363 -5.224 1.00 98.69 115 VAL A CA 1
ATOM 940 C C . VAL A 1 115 ? -2.823 -3.843 -6.545 1.00 98.69 115 VAL A C 1
ATOM 942 O O . VAL A 1 115 ? -3.222 -4.634 -7.398 1.00 98.69 115 VAL A O 1
ATOM 945 N N . LEU A 1 116 ? -2.886 -2.520 -6.699 1.00 98.50 116 LEU A N 1
ATOM 946 C CA . LEU A 1 116 ? -3.412 -1.862 -7.897 1.00 98.50 116 LEU A CA 1
ATOM 947 C C . LEU A 1 116 ? -2.426 -0.796 -8.382 1.00 98.50 116 LEU A C 1
ATOM 949 O O . LEU A 1 116 ? -1.930 -0.027 -7.555 1.00 98.50 116 LEU A O 1
ATOM 953 N N . PRO A 1 117 ? -2.177 -0.679 -9.698 1.00 97.62 117 PRO A N 1
ATOM 954 C CA . PRO A 1 117 ? -1.484 0.480 -10.241 1.00 97.62 117 PRO A CA 1
ATOM 955 C C . PRO A 1 117 ? -2.246 1.757 -9.883 1.00 97.62 117 PRO A C 1
ATOM 957 O O . PRO A 1 117 ? -3.457 1.822 -10.105 1.00 97.62 117 PRO A O 1
ATOM 960 N N . LEU A 1 118 ? -1.558 2.787 -9.383 1.00 97.25 118 LEU A N 1
ATOM 961 C CA . LEU A 1 118 ? -2.200 4.059 -9.040 1.00 97.25 118 LEU A CA 1
ATOM 962 C C . LEU A 1 118 ? -2.905 4.676 -10.258 1.00 97.25 118 LEU A C 1
ATOM 964 O O . LEU A 1 118 ? -3.965 5.269 -10.102 1.00 97.25 118 LEU A O 1
ATOM 968 N N . ALA A 1 119 ? -2.371 4.461 -11.465 1.00 96.06 119 ALA A N 1
ATOM 969 C CA . ALA A 1 119 ? -2.978 4.907 -12.718 1.00 96.06 119 ALA A CA 1
ATOM 970 C C . ALA A 1 119 ? -4.392 4.337 -12.966 1.00 96.06 119 ALA A C 1
ATOM 972 O O . ALA A 1 119 ? -5.181 4.956 -13.679 1.00 96.06 119 ALA A O 1
ATOM 973 N N . LYS A 1 120 ? -4.758 3.198 -12.353 1.00 97.38 120 LYS A N 1
ATOM 974 C CA . LYS A 1 120 ? -6.127 2.656 -12.384 1.00 97.38 120 LYS A CA 1
ATOM 975 C C . LYS A 1 120 ? -7.004 3.367 -11.348 1.00 97.38 120 LYS A C 1
ATOM 977 O O . LYS A 1 120 ? -7.481 2.752 -10.395 1.00 97.38 120 LYS A O 1
ATOM 982 N N . HIS A 1 121 ? -7.196 4.676 -11.532 1.00 96.81 121 HIS A N 1
ATOM 983 C CA . HIS A 1 121 ? -7.880 5.549 -10.574 1.00 96.81 121 HIS A CA 1
ATOM 984 C C . HIS A 1 121 ? -9.252 5.019 -10.145 1.00 96.81 121 HIS A C 1
ATOM 986 O O . HIS A 1 121 ? -9.543 5.022 -8.954 1.00 96.81 121 HIS A O 1
ATOM 992 N N . GLU A 1 122 ? -10.070 4.537 -11.083 1.00 96.75 122 GLU A N 1
ATOM 993 C CA . GLU A 1 122 ? -11.408 4.006 -10.785 1.00 96.75 122 GLU A CA 1
ATOM 994 C C . GLU A 1 122 ? -11.349 2.815 -9.824 1.00 96.75 122 GLU A C 1
ATOM 996 O O . GLU A 1 122 ? -11.999 2.845 -8.786 1.00 96.75 122 GLU A O 1
ATOM 1001 N N . ALA A 1 123 ? -10.480 1.833 -10.078 1.00 97.81 123 ALA A N 1
ATOM 1002 C CA . ALA A 1 123 ? -10.311 0.676 -9.195 1.00 97.81 123 ALA A CA 1
ATOM 1003 C C . ALA A 1 123 ? -9.765 1.067 -7.806 1.00 97.81 123 ALA A C 1
ATOM 1005 O O . ALA A 1 123 ? -10.162 0.506 -6.784 1.00 97.81 123 ALA A O 1
ATOM 1006 N N . VAL A 1 124 ? -8.861 2.054 -7.742 1.00 98.19 124 VAL A N 1
ATOM 1007 C CA . VAL A 1 124 ? -8.359 2.591 -6.463 1.00 98.19 124 VAL A CA 1
ATOM 1008 C C . VAL A 1 124 ? -9.482 3.287 -5.684 1.00 98.19 124 VAL A C 1
ATOM 1010 O O . VAL A 1 124 ? -9.578 3.126 -4.466 1.00 98.19 124 VAL A O 1
ATOM 1013 N N . LEU A 1 125 ? -10.347 4.035 -6.370 1.00 97.75 125 LEU A N 1
ATOM 1014 C CA . LEU A 1 125 ? -11.503 4.711 -5.780 1.00 97.75 125 LEU A CA 1
ATOM 1015 C C . LEU A 1 125 ? -12.590 3.727 -5.332 1.00 97.75 125 LEU A C 1
ATOM 1017 O O . LEU A 1 125 ? -13.132 3.875 -4.236 1.00 97.75 125 LEU A O 1
ATOM 1021 N N . GLU A 1 126 ? -12.853 2.685 -6.115 1.00 97.38 126 GLU A N 1
ATOM 1022 C CA . GLU A 1 126 ? -13.750 1.587 -5.753 1.00 97.38 126 GLU A CA 1
ATOM 1023 C C . GLU A 1 126 ? -13.243 0.869 -4.494 1.00 97.38 126 GLU A C 1
ATOM 1025 O O . GLU A 1 126 ? -13.981 0.687 -3.519 1.00 97.38 126 GLU A O 1
ATOM 1030 N N . PHE A 1 127 ? -11.939 0.566 -4.427 1.00 97.44 127 PHE A N 1
ATOM 1031 C CA . PHE A 1 127 ? -11.335 0.035 -3.205 1.00 97.44 127 PHE A CA 1
ATOM 1032 C C . PHE A 1 127 ? -11.516 0.995 -2.019 1.00 97.44 127 PHE A C 1
ATOM 1034 O O . PHE A 1 127 ? -11.820 0.551 -0.905 1.00 97.44 127 PHE A O 1
ATOM 1041 N N . ALA A 1 128 ? -11.363 2.303 -2.250 1.00 96.56 128 ALA A N 1
ATOM 1042 C CA . ALA A 1 128 ? -11.585 3.364 -1.267 1.00 96.56 128 ALA A CA 1
ATOM 1043 C C . ALA A 1 128 ? -13.077 3.622 -0.958 1.00 96.56 128 ALA A C 1
ATOM 1045 O O . ALA A 1 128 ? -13.399 4.344 -0.013 1.00 96.56 128 ALA A O 1
ATOM 1046 N N . GLY A 1 129 ? -14.002 2.903 -1.607 1.00 92.88 129 GLY A N 1
ATOM 1047 C CA . GLY A 1 129 ? -15.440 2.929 -1.319 1.00 92.88 129 GLY A CA 1
ATOM 1048 C C . GLY A 1 129 ? -16.088 4.226 -1.771 1.00 92.88 129 GLY A C 1
ATOM 1049 O O . GLY A 1 129 ? -16.852 4.813 -1.006 1.00 92.88 129 GLY A O 1
ATOM 1050 N N . ALA A 1 130 ? -15.695 4.690 -2.956 1.00 83.88 130 ALA A N 1
ATOM 1051 C CA . ALA A 1 130 ? -16.314 5.787 -3.692 1.00 83.88 130 ALA A CA 1
ATOM 1052 C C . ALA A 1 130 ? -17.155 5.293 -4.889 1.00 83.88 130 ALA A C 1
ATOM 1054 O O . ALA A 1 130 ? -17.336 6.044 -5.843 1.00 83.88 130 ALA A O 1
ATOM 1055 N N . GLY A 1 131 ? -17.604 4.034 -4.845 1.00 58.88 131 GLY A N 1
ATOM 1056 C CA . GLY A 1 131 ? -18.530 3.431 -5.809 1.00 58.88 131 GLY A CA 1
ATOM 1057 C C . GLY A 1 131 ? -19.963 3.444 -5.306 1.00 58.88 131 GLY A C 1
ATOM 1058 O O . GLY A 1 131 ? -20.135 3.492 -4.065 1.00 58.88 131 GLY A O 1
#

pLDDT: mean 95.99, std 4.47, range [58.88, 98.81]

Organism: NCBI:txid1883414

Secondary structure (DSSP, 8-state):
-HHHHHHHHHHHTT-GGG-EEEEEE-SSSEEEEEEEEEETTEEEEEEEEEE---SSHHHHHHHHHHHHHHHHHHHHTT-S-SEEEEEEE---SSSHHHHHHHHHHHHHHHTT-EEEETT-HHHHHHHTT--

Foldseek 3Di:
DQLVVVLVLCVVLVNNVQFAWDWFDDPVDIDIARGFGDDPNDTQEGEHEDELADPDLVVSLVSLVVVLVNLLVCVVVVRHHLAYEYAYDYDPDPDSSVVSNVVSCVSNVVSVYHYHHVVPSVVVVVSSVSD

Sequence (131 aa):
MLESQLRRLFAKVRIGERFIPGKLGDEEYHVNFPFVEKHQDKILRAIKPLNLGQQDSSHIVEHGGKWQFRINELKRRHLLPRRVLFAVEGPGDDSRRSEAYHHVVALLQETGASVLPLAKHEAVLEFAGAG